Protein AF-A0A3D0DMS4-F1 (afdb_monomer_lite)

Sequence (109 aa):
LEVEVKVISTGKKYRQIIKGQYTEMTDEEIEARFKELAYLKIHPRDQEENKLILLRVERLYEEALGMDRDVLENEARKFELALNSQDKRIIEKERNRLKQFLDKWEDEL

Radius of gyration: 19.56 Å; chains: 1; bounding box: 42×27×50 Å

pLDDT: mean 70.85, std 23.04, range [23.66, 97.62]

Structure (mmCIF, N/CA/C/O backbone):
data_AF-A0A3D0DMS4-F1
#
_entry.id   AF-A0A3D0DMS4-F1
#
loop_
_atom_site.group_PDB
_atom_site.id
_atom_site.type_symbol
_atom_site.label_atom_id
_atom_site.label_alt_id
_atom_site.label_comp_id
_atom_site.label_asym_id
_atom_site.label_entity_id
_atom_site.label_seq_id
_atom_site.pdbx_PDB_ins_code
_atom_site.Cartn_x
_atom_site.Cartn_y
_atom_site.Cartn_z
_atom_site.occupancy
_atom_site.B_iso_or_equiv
_atom_site.auth_seq_id
_atom_site.auth_comp_id
_atom_site.auth_asym_id
_atom_site.auth_atom_id
_atom_site.pdbx_PDB_model_num
ATOM 1 N N . LEU A 1 1 ? -18.202 16.338 19.793 1.00 33.78 1 LEU A N 1
ATOM 2 C CA . LEU A 1 1 ? -17.301 17.061 18.868 1.00 33.78 1 LEU A CA 1
ATOM 3 C C . LEU A 1 1 ? -15.891 16.736 19.304 1.00 33.78 1 LEU A C 1
ATOM 5 O O . LEU A 1 1 ? -15.545 17.083 20.424 1.00 33.78 1 LEU A O 1
ATOM 9 N N . GLU A 1 2 ? -15.135 16.006 18.492 1.00 23.66 2 GLU A N 1
ATOM 10 C CA . GLU A 1 2 ? -13.768 15.624 18.845 1.00 23.66 2 GLU A CA 1
ATOM 11 C C . GLU A 1 2 ? -12.860 15.879 17.643 1.00 23.66 2 GLU A C 1
ATOM 13 O O . GLU A 1 2 ? -13.171 15.487 16.518 1.00 23.66 2 GLU A O 1
ATOM 18 N N . VAL A 1 3 ? -11.785 16.621 17.895 1.00 35.22 3 VAL A N 1
ATOM 19 C CA . VAL A 1 3 ? -10.748 16.979 16.930 1.00 35.22 3 VAL A CA 1
ATOM 20 C C . VAL A 1 3 ? -9.474 16.304 17.416 1.00 35.22 3 VAL A C 1
ATOM 22 O O . VAL A 1 3 ? -9.026 16.579 18.528 1.00 35.22 3 VAL A O 1
ATOM 25 N N . GLU A 1 4 ? -8.886 15.430 16.598 1.00 27.00 4 GLU A N 1
ATOM 26 C CA . GLU A 1 4 ? -7.598 14.799 16.893 1.00 27.00 4 GLU A CA 1
ATOM 27 C C . GLU A 1 4 ? -6.540 15.357 15.930 1.00 27.00 4 GLU A C 1
ATOM 29 O O . GLU A 1 4 ? -6.540 15.061 14.737 1.00 27.00 4 GLU A O 1
ATOM 34 N N . VAL A 1 5 ? -5.638 16.194 16.451 1.00 36.78 5 VAL A N 1
ATOM 35 C CA . VAL A 1 5 ? -4.430 16.642 15.742 1.00 36.78 5 VAL A CA 1
ATOM 36 C C . VAL A 1 5 ? -3.260 15.788 16.217 1.00 36.78 5 VAL A C 1
ATOM 38 O O . VAL A 1 5 ? -2.992 15.701 17.415 1.00 36.78 5 VAL A O 1
ATOM 41 N N . LYS A 1 6 ? -2.536 15.172 15.277 1.00 29.53 6 LYS A N 1
ATOM 42 C CA . LYS A 1 6 ? -1.331 14.382 15.553 1.00 29.53 6 LYS A CA 1
ATOM 43 C C . LYS A 1 6 ? -0.107 15.123 15.005 1.00 29.53 6 LYS A C 1
ATOM 45 O O . LYS A 1 6 ? 0.071 15.211 13.796 1.00 29.53 6 LYS A O 1
ATOM 50 N N . VAL A 1 7 ? 0.723 15.667 15.899 1.00 37.56 7 VAL A N 1
ATOM 51 C CA . VAL A 1 7 ? 1.999 16.321 15.550 1.00 37.56 7 VAL A CA 1
ATOM 52 C C . VAL A 1 7 ? 3.088 15.259 15.363 1.00 37.56 7 VAL A C 1
ATOM 54 O O . VAL A 1 7 ? 3.203 14.318 16.147 1.00 37.56 7 VAL A O 1
ATOM 57 N N . ILE A 1 8 ? 3.865 15.416 14.293 1.00 40.25 8 ILE A N 1
ATOM 58 C CA . ILE A 1 8 ? 4.595 14.363 13.570 1.00 40.25 8 ILE A CA 1
ATOM 59 C C . ILE A 1 8 ? 5.906 13.900 14.259 1.00 40.25 8 ILE A C 1
ATOM 61 O O . ILE A 1 8 ? 6.577 13.025 13.732 1.00 40.25 8 ILE A O 1
ATOM 65 N N . SER A 1 9 ? 6.280 14.382 15.456 1.00 38.00 9 SER A N 1
ATOM 66 C CA . SER A 1 9 ? 7.656 14.160 15.961 1.00 38.00 9 SER A CA 1
ATOM 67 C C . SER A 1 9 ? 7.879 13.496 17.335 1.00 38.00 9 SER A C 1
ATOM 69 O O . SER A 1 9 ? 8.997 13.046 17.556 1.00 38.00 9 SER A O 1
ATOM 71 N N . THR A 1 10 ? 6.919 13.380 18.270 1.00 44.84 10 THR A N 1
ATOM 72 C CA . THR A 1 10 ? 7.278 13.053 19.688 1.00 44.84 10 THR A CA 1
ATOM 73 C C . THR A 1 10 ? 6.552 11.891 20.388 1.00 44.84 10 THR A C 1
ATOM 75 O O . THR A 1 10 ? 6.874 11.577 21.531 1.00 44.84 10 THR A O 1
ATOM 78 N N . GLY A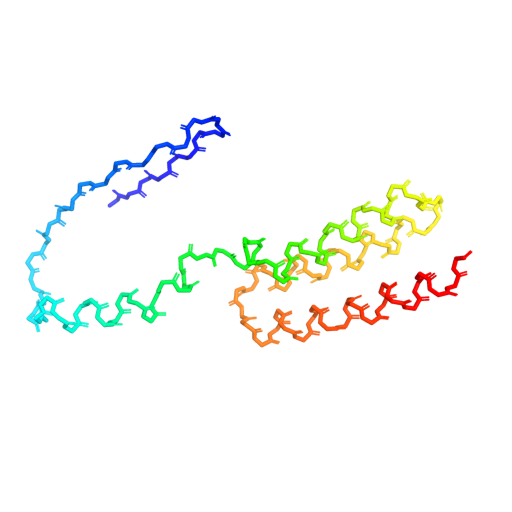 1 11 ? 5.620 11.184 19.743 1.00 41.72 11 GLY A N 1
ATOM 79 C CA . GLY A 1 11 ? 5.246 9.820 20.167 1.00 41.72 11 GLY A CA 1
ATOM 80 C C . GLY A 1 11 ? 4.539 9.598 21.525 1.00 41.72 11 GLY A C 1
ATOM 81 O O . GLY A 1 11 ? 4.517 8.458 21.981 1.00 41.72 11 GLY A O 1
ATOM 82 N N . LYS A 1 12 ? 3.907 10.588 22.177 1.00 29.75 12 LYS A N 1
ATOM 83 C CA . LYS A 1 12 ? 3.047 10.347 23.368 1.00 29.75 12 LYS A CA 1
ATOM 84 C C . LYS A 1 12 ? 1.575 10.686 23.107 1.00 29.75 12 LYS A C 1
ATOM 86 O O . LYS A 1 12 ? 1.279 11.738 22.551 1.00 29.75 12 LYS A O 1
ATOM 91 N N . LYS A 1 13 ? 0.649 9.815 23.543 1.00 32.72 13 LYS A N 1
ATOM 92 C CA . LYS A 1 13 ? -0.813 10.034 23.496 1.00 32.72 13 LYS A CA 1
ATOM 93 C C . LYS A 1 13 ? -1.421 9.997 24.905 1.00 32.72 13 LYS A C 1
ATOM 95 O O . LYS A 1 13 ? -1.251 9.012 25.615 1.00 32.72 13 LYS A O 1
ATOM 100 N N . TYR A 1 14 ? -2.171 11.039 25.267 1.00 37.91 14 TYR A N 1
ATOM 101 C CA . TYR A 1 14 ? -3.100 11.064 26.405 1.00 37.91 14 TYR A CA 1
ATOM 102 C C . TYR A 1 14 ? -4.534 11.036 25.864 1.00 37.91 14 TYR A C 1
ATOM 104 O O . TYR A 1 14 ? -4.814 11.715 24.879 1.00 37.91 14 TYR A O 1
ATOM 112 N N . ARG A 1 15 ? -5.450 10.285 26.494 1.00 34.06 15 ARG A N 1
ATOM 113 C CA . ARG A 1 15 ? -6.883 10.370 26.172 1.00 34.06 15 ARG A CA 1
ATOM 114 C C . ARG A 1 15 ? -7.750 10.195 27.418 1.00 34.06 15 ARG A C 1
ATOM 116 O O . ARG A 1 15 ? -7.666 9.174 28.094 1.00 34.06 15 ARG A O 1
ATOM 123 N N . GLN A 1 16 ? -8.565 11.207 27.702 1.00 34.78 16 GLN A N 1
ATOM 124 C CA . GLN A 1 16 ? -9.521 11.273 28.806 1.00 34.78 16 GLN A CA 1
ATOM 125 C C . GLN A 1 16 ? -10.913 10.897 28.273 1.00 34.78 16 GLN A C 1
ATOM 127 O O . GLN A 1 16 ? -11.308 11.359 27.207 1.00 34.78 16 GLN A O 1
ATOM 132 N N . ILE A 1 17 ? -11.636 10.023 28.977 1.00 36.06 17 ILE A N 1
ATOM 133 C CA . ILE A 1 17 ? -12.939 9.487 28.551 1.00 36.06 17 ILE A CA 1
ATOM 134 C C . ILE A 1 17 ? -14.053 10.299 29.223 1.00 36.06 17 ILE A C 1
ATOM 136 O O . ILE A 1 17 ? -14.120 10.337 30.450 1.00 36.06 17 ILE A O 1
ATOM 140 N N . ILE A 1 18 ? -14.948 10.905 28.438 1.00 36.59 18 ILE A N 1
ATOM 141 C CA . ILE A 1 18 ? -16.198 11.500 28.939 1.00 36.59 18 ILE A CA 1
ATOM 142 C C . ILE A 1 18 ? -17.333 10.510 28.649 1.00 36.59 18 ILE A C 1
ATOM 144 O O . ILE A 1 18 ? -17.652 10.247 27.492 1.00 36.59 18 ILE A O 1
ATOM 148 N N . LYS A 1 19 ? -17.914 9.928 29.707 1.00 35.28 19 LYS A N 1
ATOM 149 C CA . LYS A 1 19 ? -19.037 8.978 29.636 1.00 35.28 19 LYS A CA 1
ATOM 150 C C . LYS A 1 19 ? -20.364 9.744 29.529 1.00 35.28 19 LYS A C 1
ATOM 152 O O . LYS A 1 19 ? -20.739 10.446 30.464 1.00 35.28 19 LYS A O 1
ATOM 157 N N . GLY A 1 20 ? -21.070 9.598 28.407 1.00 30.59 20 GLY A N 1
ATOM 158 C CA . GLY A 1 20 ? -22.489 9.946 28.280 1.00 30.59 20 GLY A CA 1
ATOM 159 C C . GLY A 1 20 ? -23.351 8.736 28.645 1.00 30.59 20 GLY A C 1
ATOM 160 O O . GLY A 1 20 ? -23.062 7.629 28.204 1.00 30.59 20 GLY A O 1
ATOM 161 N N . GLN A 1 21 ? -24.355 8.943 29.498 1.00 42.94 21 GLN A N 1
ATOM 162 C CA . GLN A 1 21 ? -25.297 7.924 29.975 1.00 42.94 21 GLN A CA 1
ATOM 163 C C . GLN A 1 21 ? -26.024 7.219 28.810 1.00 42.94 21 GLN A C 1
ATOM 165 O O . GLN A 1 21 ? -26.275 7.849 27.788 1.00 42.94 21 GLN A O 1
ATOM 170 N N . TYR A 1 22 ? -26.414 5.955 29.033 1.00 39.84 22 TYR A N 1
ATOM 171 C CA . TYR A 1 22 ? -27.165 5.031 28.156 1.00 39.84 22 TYR A CA 1
ATOM 172 C C . TYR A 1 22 ? -26.352 4.091 27.259 1.00 39.84 22 TYR A C 1
ATOM 174 O O . TYR A 1 22 ? -26.407 4.170 26.035 1.00 39.84 22 TYR A O 1
ATOM 182 N N . THR A 1 23 ? -25.683 3.106 27.862 1.00 39.75 23 THR A N 1
ATOM 183 C CA . THR A 1 23 ? -25.630 1.741 27.304 1.00 39.75 23 THR A CA 1
ATOM 184 C C . THR A 1 23 ? -25.243 0.771 28.419 1.00 39.75 23 THR A C 1
ATOM 186 O O . THR A 1 23 ? -24.149 0.862 28.969 1.00 39.75 23 THR A O 1
ATOM 189 N N . GLU A 1 24 ? -26.160 -0.120 28.795 1.00 44.16 24 GLU A N 1
ATOM 190 C CA . GLU A 1 24 ? -25.880 -1.260 29.674 1.00 44.16 24 GLU A CA 1
ATOM 191 C C . GLU A 1 24 ? -25.067 -2.294 28.884 1.00 44.16 24 GLU A C 1
ATOM 193 O O . GLU A 1 24 ? -25.610 -3.237 28.320 1.00 44.16 24 GLU A O 1
ATOM 198 N N . MET A 1 25 ? -23.761 -2.077 28.775 1.00 45.50 25 MET A N 1
ATOM 199 C CA . MET A 1 25 ? -22.816 -3.108 28.355 1.00 45.50 25 MET A CA 1
ATOM 200 C C . MET A 1 25 ? -21.794 -3.245 29.475 1.00 45.50 25 MET A C 1
ATOM 202 O O . MET A 1 25 ? -21.274 -2.236 29.960 1.00 45.50 25 MET A O 1
ATOM 206 N N . THR A 1 26 ? -21.548 -4.470 29.930 1.00 59.78 26 THR A N 1
ATOM 207 C CA . THR A 1 26 ? -20.535 -4.717 30.959 1.00 59.78 26 THR A CA 1
ATOM 208 C C . THR A 1 26 ? -19.149 -4.413 30.391 1.00 59.78 26 THR A C 1
ATOM 210 O O . THR A 1 26 ? -18.903 -4.558 29.189 1.00 59.78 26 THR A O 1
ATOM 213 N N . ASP A 1 27 ? -18.230 -3.969 31.250 1.00 54.44 27 ASP A N 1
ATOM 214 C CA . ASP A 1 27 ? -16.878 -3.561 30.840 1.00 54.44 27 ASP A CA 1
ATOM 215 C C . ASP A 1 27 ? -16.141 -4.679 30.059 1.00 54.44 27 ASP A C 1
ATOM 217 O O . ASP A 1 27 ? -15.360 -4.401 29.150 1.00 54.44 27 ASP A O 1
ATOM 221 N N . GLU A 1 28 ? -16.472 -5.944 30.326 1.00 56.97 28 GLU A N 1
ATOM 222 C CA . GLU A 1 28 ? -15.923 -7.141 29.674 1.00 56.97 28 GLU A CA 1
ATOM 223 C C . GLU A 1 28 ? -16.428 -7.339 28.231 1.00 56.97 28 GLU A C 1
ATOM 225 O O . GLU A 1 28 ? -15.649 -7.674 27.333 1.00 56.97 28 GLU A O 1
ATOM 230 N N . GLU A 1 29 ? -17.714 -7.086 27.971 1.00 54.38 29 GLU A N 1
ATOM 231 C CA . GLU A 1 29 ? -18.295 -7.152 26.622 1.00 54.38 29 GLU A CA 1
ATOM 232 C C . GLU A 1 29 ? -17.810 -5.990 25.750 1.00 54.38 29 GLU A C 1
ATOM 234 O O . GLU A 1 29 ? -17.557 -6.155 24.551 1.00 54.38 29 GLU A O 1
ATOM 239 N N . ILE A 1 30 ? -17.611 -4.823 26.368 1.00 55.72 30 ILE A N 1
ATOM 240 C CA . ILE A 1 30 ? -16.987 -3.661 25.738 1.00 55.72 30 ILE A CA 1
ATOM 241 C C . ILE A 1 30 ? -15.545 -4.005 25.347 1.00 55.72 30 ILE A C 1
ATOM 243 O O . ILE A 1 30 ? -15.149 -3.756 24.210 1.00 55.72 30 ILE A O 1
ATOM 247 N N . GLU A 1 31 ? -14.761 -4.628 26.227 1.00 54.34 31 GLU A N 1
ATOM 248 C CA . GLU A 1 31 ? -13.350 -4.932 25.970 1.00 54.34 31 GLU A CA 1
ATOM 249 C C . GLU A 1 31 ? -13.141 -6.017 24.895 1.00 54.34 31 GLU A C 1
ATOM 251 O O . GLU A 1 31 ? -12.252 -5.887 24.044 1.00 54.34 31 GLU A O 1
ATOM 256 N N . ALA A 1 32 ? -14.006 -7.035 24.848 1.00 58.94 32 ALA A N 1
ATOM 257 C CA . ALA A 1 32 ? -14.010 -8.039 23.782 1.00 58.94 32 ALA A CA 1
ATOM 258 C C . ALA A 1 32 ? -14.332 -7.419 22.409 1.00 58.94 32 ALA A C 1
ATOM 260 O O . ALA A 1 32 ? -13.606 -7.643 21.434 1.00 58.94 32 ALA A O 1
ATOM 261 N N . ARG A 1 33 ? -15.356 -6.554 22.344 1.00 54.19 33 ARG A N 1
ATOM 262 C CA . ARG A 1 33 ? -15.692 -5.792 21.129 1.00 54.19 33 ARG A CA 1
ATOM 263 C C . ARG A 1 33 ? -14.590 -4.803 20.752 1.00 54.19 33 ARG A C 1
ATOM 265 O O . ARG A 1 33 ? -14.297 -4.634 19.573 1.00 54.19 33 ARG A O 1
ATOM 272 N N . PHE A 1 34 ? -13.918 -4.191 21.724 1.00 46.38 34 PHE A N 1
ATOM 273 C CA . PHE A 1 34 ? -12.793 -3.288 21.474 1.00 46.38 34 PHE A CA 1
ATOM 274 C C . PHE A 1 34 ? -11.549 -3.999 20.932 1.00 46.38 34 PHE A C 1
ATOM 276 O O . PHE A 1 34 ? -10.814 -3.381 20.160 1.00 46.38 34 PHE A O 1
ATOM 283 N N . LYS A 1 35 ? -11.308 -5.267 21.297 1.00 51.41 35 LYS A N 1
ATOM 284 C CA . LYS A 1 35 ? -10.242 -6.094 20.705 1.00 51.41 35 LYS A CA 1
ATOM 285 C C . LYS A 1 35 ? -10.559 -6.494 19.263 1.00 51.41 35 LYS A C 1
ATOM 287 O O . LYS A 1 35 ? -9.676 -6.385 18.418 1.00 51.41 35 LYS A O 1
ATOM 292 N N . GLU A 1 36 ? -11.806 -6.849 18.950 1.00 51.97 36 GLU A N 1
ATOM 293 C CA . GLU A 1 36 ? -12.253 -7.040 17.557 1.00 51.97 36 GLU A CA 1
ATOM 294 C C . GLU A 1 36 ? -12.114 -5.752 16.727 1.00 51.97 36 GLU A C 1
ATOM 296 O O . GLU A 1 36 ? -11.639 -5.772 15.591 1.00 51.97 36 GLU A O 1
ATOM 301 N N . LEU A 1 37 ? -12.460 -4.607 17.319 1.00 46.12 37 LEU A N 1
ATOM 302 C CA . LEU A 1 37 ? -12.356 -3.285 16.697 1.00 46.12 37 LEU A CA 1
ATOM 303 C C . LEU A 1 37 ? -10.931 -2.706 16.724 1.00 46.12 37 LEU A C 1
ATOM 305 O O . LEU A 1 37 ? -10.699 -1.630 16.175 1.00 46.12 37 LEU A O 1
ATOM 309 N N . ALA A 1 38 ? -9.953 -3.379 17.337 1.00 46.78 38 ALA A N 1
ATOM 310 C CA . ALA A 1 38 ? -8.580 -2.881 17.405 1.00 46.78 38 ALA A CA 1
ATOM 311 C C . ALA A 1 38 ? -7.897 -2.887 16.029 1.00 46.78 38 ALA A C 1
ATOM 313 O O . ALA A 1 38 ? -7.122 -1.975 15.741 1.00 46.78 38 ALA A O 1
ATOM 314 N N . TYR A 1 39 ? -8.247 -3.828 15.141 1.00 49.75 39 TYR A N 1
ATOM 315 C CA . TYR A 1 39 ? -7.812 -3.768 13.739 1.00 49.75 39 TYR A CA 1
ATOM 316 C C . TYR A 1 39 ? -8.423 -2.542 13.029 1.00 49.75 39 TYR A C 1
ATOM 318 O O . TYR A 1 39 ? -7.782 -1.944 12.167 1.00 49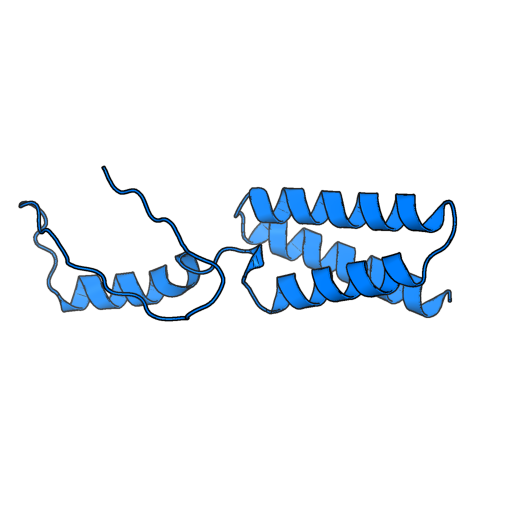.75 39 TYR A O 1
ATOM 326 N N . LEU A 1 40 ? -9.640 -2.145 13.424 1.00 51.66 40 LEU A N 1
ATOM 327 C CA . LEU A 1 40 ? -10.385 -1.011 12.869 1.00 51.66 40 LEU A CA 1
ATOM 328 C C . LEU A 1 40 ? -9.750 0.348 13.228 1.00 51.66 40 LEU A C 1
ATOM 330 O O . LEU A 1 40 ? -10.136 1.371 12.673 1.00 51.66 40 LEU A O 1
ATOM 334 N N . LYS A 1 41 ? -8.774 0.372 14.148 1.00 58.00 41 LYS A N 1
ATOM 335 C CA . LYS A 1 41 ? -8.021 1.580 14.529 1.00 58.00 41 LYS A CA 1
ATOM 336 C C . LYS A 1 41 ? -6.791 1.831 13.660 1.00 58.00 41 LYS A C 1
ATOM 338 O O . LYS A 1 41 ? -6.220 2.917 13.734 1.00 58.00 41 LYS A O 1
ATOM 343 N N . ILE A 1 42 ? -6.356 0.836 12.889 1.00 64.31 42 ILE A N 1
ATOM 344 C CA . ILE A 1 42 ? -5.201 0.956 12.002 1.00 64.31 42 ILE A CA 1
ATOM 345 C C . ILE A 1 42 ? -5.749 1.263 10.616 1.00 64.31 42 ILE A C 1
ATOM 347 O O . ILE A 1 42 ? -6.419 0.427 10.007 1.00 64.31 42 ILE A O 1
ATOM 351 N N . HIS A 1 43 ? -5.481 2.476 10.134 1.00 80.31 43 HIS A N 1
ATOM 352 C CA . HIS A 1 43 ? -5.837 2.867 8.776 1.00 80.31 43 HIS A CA 1
ATOM 353 C C . HIS A 1 43 ? -5.295 1.815 7.790 1.00 80.31 43 HIS A C 1
ATOM 355 O O . HIS A 1 43 ? -4.191 1.323 8.013 1.00 80.31 43 HIS A O 1
ATOM 361 N N . PRO A 1 44 ? -5.990 1.451 6.698 1.00 84.69 44 PRO A N 1
ATOM 362 C CA . PRO A 1 44 ? -5.465 0.488 5.729 1.00 84.69 44 PRO A CA 1
ATOM 363 C C . PRO A 1 44 ? -4.038 0.796 5.265 1.00 84.69 44 PRO A C 1
ATOM 365 O O . PRO A 1 44 ? -3.207 -0.101 5.207 1.00 84.69 44 PRO A O 1
ATOM 368 N N . ARG A 1 45 ? -3.713 2.075 5.044 1.00 80.75 45 ARG A N 1
ATOM 369 C CA . ARG A 1 45 ? -2.341 2.537 4.731 1.00 80.75 45 ARG A CA 1
ATOM 370 C C . ARG A 1 45 ? -1.317 2.229 5.825 1.00 80.75 45 ARG A C 1
ATOM 372 O O . ARG A 1 45 ? -0.132 2.126 5.545 1.00 80.75 45 ARG A O 1
ATOM 379 N N . ASP A 1 46 ? -1.772 2.118 7.069 1.00 82.19 46 ASP A N 1
ATOM 380 C CA . ASP A 1 46 ? -0.930 1.827 8.218 1.00 82.19 46 ASP A CA 1
ATOM 381 C C . ASP A 1 46 ? -0.694 0.329 8.453 1.00 82.19 46 ASP A C 1
ATOM 383 O O . ASP A 1 46 ? 0.158 -0.027 9.268 1.00 82.19 46 ASP A O 1
ATOM 387 N N . GLN A 1 47 ? -1.409 -0.542 7.738 1.00 86.62 47 GLN A N 1
ATOM 388 C CA . GLN A 1 47 ? -1.213 -1.986 7.806 1.00 86.62 47 GLN A CA 1
ATOM 389 C C . GLN A 1 47 ? 0.081 -2.384 7.092 1.00 86.62 47 GLN A C 1
ATOM 391 O O . GLN A 1 47 ? 0.327 -1.963 5.961 1.00 86.62 47 GLN A O 1
ATOM 396 N N . GLU A 1 48 ? 0.871 -3.240 7.739 1.00 89.12 48 GLU A N 1
ATOM 397 C CA . GLU A 1 48 ? 2.211 -3.638 7.286 1.00 89.12 48 GLU A CA 1
ATOM 398 C C . GLU A 1 48 ? 2.220 -4.164 5.843 1.00 89.12 48 GLU A C 1
ATOM 400 O O . GLU A 1 48 ? 3.029 -3.744 5.022 1.00 89.12 48 GLU A O 1
ATOM 405 N N . GLU A 1 49 ? 1.250 -5.015 5.499 1.00 90.25 49 GLU A N 1
ATOM 406 C CA . GLU A 1 49 ? 1.115 -5.596 4.158 1.00 90.25 49 GLU A CA 1
ATOM 407 C C . GLU A 1 49 ? 0.924 -4.534 3.066 1.00 90.25 49 GLU A C 1
ATOM 409 O O . GLU A 1 49 ? 1.411 -4.692 1.948 1.00 90.25 49 GLU A O 1
ATOM 414 N N . ASN A 1 50 ? 0.210 -3.451 3.380 1.00 90.88 50 ASN A N 1
ATOM 415 C CA . ASN A 1 50 ? -0.062 -2.376 2.431 1.00 90.88 50 ASN A CA 1
ATOM 416 C C . ASN A 1 50 ? 1.125 -1.408 2.355 1.00 90.88 50 ASN A C 1
ATOM 418 O O . ASN A 1 50 ? 1.479 -0.979 1.259 1.00 90.88 50 ASN A O 1
ATOM 422 N N . LYS A 1 51 ? 1.785 -1.125 3.489 1.00 88.69 51 LYS A N 1
ATOM 423 C CA . LYS A 1 51 ? 3.032 -0.342 3.519 1.00 88.69 51 LYS A CA 1
ATOM 424 C C . LYS A 1 51 ? 4.127 -0.986 2.694 1.00 88.69 51 LYS A C 1
ATOM 426 O O . LYS A 1 51 ? 4.765 -0.298 1.909 1.00 88.69 51 LYS A O 1
ATOM 431 N N . LEU A 1 52 ? 4.322 -2.294 2.845 1.00 92.06 52 LEU A N 1
ATOM 432 C CA . LEU A 1 52 ? 5.346 -3.026 2.110 1.00 92.06 52 LEU A CA 1
ATOM 433 C C . LEU A 1 52 ? 5.179 -2.851 0.597 1.00 92.06 52 LEU A C 1
ATOM 435 O O . LEU A 1 52 ? 6.152 -2.610 -0.111 1.00 92.06 52 LEU A O 1
ATOM 439 N N . ILE A 1 53 ? 3.944 -2.951 0.103 1.00 92.31 53 ILE A N 1
ATOM 440 C CA . ILE A 1 53 ? 3.657 -2.785 -1.322 1.00 92.31 53 ILE A CA 1
ATOM 441 C C . ILE A 1 53 ? 3.860 -1.335 -1.770 1.00 92.31 53 ILE A C 1
ATOM 443 O O . ILE A 1 53 ? 4.476 -1.125 -2.808 1.00 92.31 53 ILE A O 1
ATOM 447 N N . LEU A 1 54 ? 3.423 -0.346 -0.985 1.00 88.62 54 LEU A N 1
ATOM 448 C CA . LEU A 1 54 ? 3.662 1.070 -1.295 1.00 88.62 54 LEU A CA 1
ATOM 449 C C . LEU A 1 54 ? 5.162 1.393 -1.380 1.00 88.62 54 LEU A C 1
ATOM 451 O O . LEU A 1 54 ? 5.596 1.987 -2.360 1.00 88.62 54 LEU A O 1
ATOM 455 N N . LEU A 1 55 ? 5.962 0.914 -0.423 1.00 86.62 55 LEU A N 1
ATOM 456 C CA . LEU A 1 55 ? 7.417 1.103 -0.416 1.00 86.62 55 LEU A CA 1
ATOM 457 C C . LEU A 1 55 ? 8.102 0.445 -1.622 1.00 86.62 55 LEU A C 1
ATOM 459 O O . LEU A 1 55 ? 9.064 0.990 -2.158 1.00 86.62 55 LEU A O 1
ATOM 463 N N . ARG A 1 56 ? 7.615 -0.720 -2.074 1.00 91.12 56 ARG A N 1
ATOM 464 C CA . ARG A 1 56 ? 8.124 -1.351 -3.303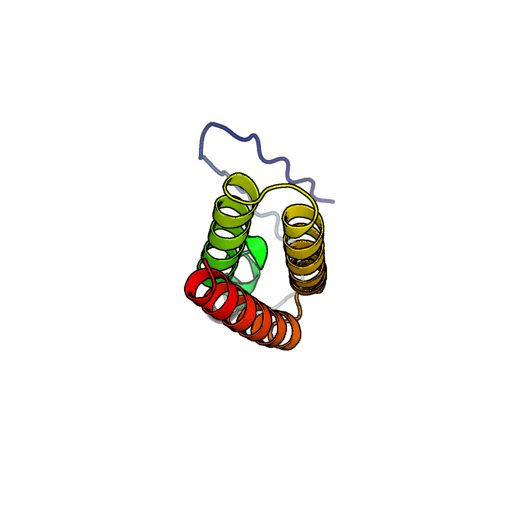 1.00 91.12 56 ARG A CA 1
ATOM 465 C C . ARG A 1 56 ? 7.850 -0.488 -4.531 1.00 91.12 56 ARG A C 1
ATOM 467 O O . ARG A 1 56 ? 8.744 -0.336 -5.356 1.00 91.12 56 ARG A O 1
ATOM 474 N N . VAL A 1 57 ? 6.647 0.081 -4.641 1.00 86.25 57 VAL A N 1
ATOM 475 C CA . VAL A 1 57 ? 6.313 0.998 -5.741 1.00 86.25 57 VAL A CA 1
ATOM 476 C C . VAL A 1 57 ? 7.191 2.245 -5.696 1.00 86.25 57 VAL A C 1
ATOM 478 O O . VAL A 1 57 ? 7.714 2.632 -6.733 1.00 86.25 57 VAL A O 1
ATOM 481 N N . GLU A 1 58 ? 7.387 2.844 -4.518 1.00 83.69 58 GLU A N 1
ATOM 482 C CA . GLU A 1 58 ? 8.251 4.021 -4.347 1.00 83.69 58 GLU A CA 1
ATOM 483 C C . GLU A 1 58 ? 9.687 3.739 -4.805 1.00 83.69 58 GLU A C 1
ATOM 485 O O . GLU A 1 58 ? 10.218 4.488 -5.621 1.00 83.69 58 GLU A O 1
ATOM 490 N N . ARG A 1 59 ? 10.282 2.616 -4.376 1.00 89.38 59 ARG A N 1
ATOM 491 C CA . ARG A 1 59 ? 11.620 2.203 -4.827 1.00 89.38 59 ARG A CA 1
ATOM 492 C C . ARG A 1 59 ? 11.693 2.061 -6.351 1.00 89.38 59 ARG A C 1
ATOM 494 O O . ARG A 1 59 ? 12.572 2.641 -6.977 1.00 89.38 59 ARG A O 1
ATOM 501 N N . LEU A 1 60 ? 10.765 1.311 -6.951 1.00 85.44 60 LEU A N 1
ATOM 502 C CA . LEU A 1 60 ? 10.756 1.099 -8.403 1.00 85.44 60 LEU A CA 1
ATOM 503 C C . LEU A 1 60 ? 10.519 2.402 -9.169 1.00 85.44 60 LEU A C 1
ATOM 505 O O . LEU A 1 60 ? 11.070 2.592 -10.245 1.00 85.44 60 LEU A O 1
ATOM 509 N N . TYR A 1 61 ? 9.731 3.321 -8.615 1.00 84.25 61 TYR A N 1
ATOM 510 C CA . TYR A 1 61 ? 9.491 4.632 -9.210 1.00 84.25 61 TYR A CA 1
ATO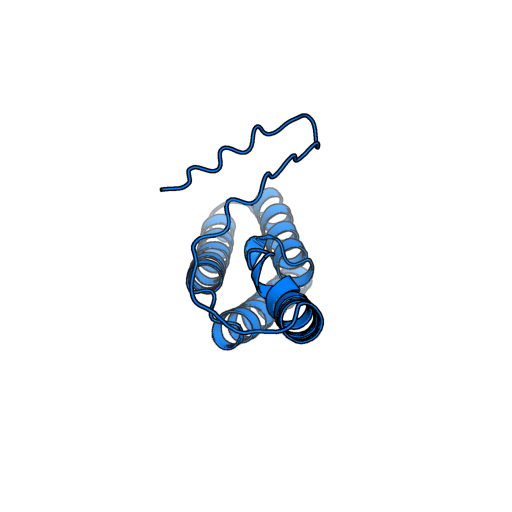M 511 C C . TYR A 1 61 ? 10.755 5.505 -9.211 1.00 84.25 61 TYR A C 1
ATOM 513 O O . TYR A 1 61 ? 11.004 6.228 -10.179 1.00 84.25 61 TYR A O 1
ATOM 521 N N . GLU A 1 62 ? 11.564 5.436 -8.150 1.00 83.25 62 GLU A N 1
ATOM 522 C CA . GLU A 1 62 ? 12.862 6.118 -8.080 1.00 83.25 62 GLU A CA 1
ATOM 523 C C . GLU A 1 62 ? 13.863 5.563 -9.105 1.00 83.25 62 GLU A C 1
ATOM 525 O O . GLU A 1 62 ? 14.604 6.337 -9.717 1.00 83.25 62 GLU A O 1
ATOM 530 N N . GLU A 1 63 ? 13.847 4.246 -9.325 1.00 84.25 63 GLU A N 1
ATOM 531 C CA . GLU A 1 63 ? 14.693 3.546 -10.301 1.00 84.25 63 GLU A CA 1
ATOM 532 C C . GLU A 1 63 ? 14.206 3.728 -11.754 1.00 84.25 63 GLU A C 1
ATOM 534 O O . GLU A 1 63 ? 15.011 3.733 -12.687 1.00 84.25 63 GLU A O 1
ATOM 539 N N . ALA A 1 64 ? 12.901 3.928 -11.956 1.00 83.00 64 ALA A N 1
ATOM 540 C CA . ALA A 1 64 ? 12.285 4.084 -13.267 1.00 83.00 64 ALA A CA 1
ATOM 541 C C . ALA A 1 64 ? 12.631 5.419 -13.948 1.00 83.00 64 ALA A C 1
ATOM 543 O O . ALA A 1 64 ? 12.767 6.478 -13.317 1.00 83.00 64 ALA A O 1
ATOM 544 N N . LEU A 1 65 ? 12.687 5.391 -15.283 1.00 84.31 65 LEU A N 1
ATOM 545 C CA . LEU A 1 65 ? 12.963 6.546 -16.137 1.00 84.31 65 LEU A CA 1
ATOM 546 C C . LEU A 1 65 ? 11.870 6.715 -17.199 1.00 84.31 65 LEU A C 1
ATOM 548 O O . LEU A 1 65 ? 11.317 5.750 -17.713 1.00 84.31 65 LEU A O 1
ATOM 552 N N . GLY A 1 66 ? 11.584 7.961 -17.579 1.00 83.06 66 GLY A N 1
ATOM 553 C CA . GLY A 1 66 ? 10.653 8.250 -18.674 1.00 83.06 66 GLY A CA 1
ATOM 554 C C . GLY A 1 66 ? 9.239 7.711 -18.425 1.00 83.06 66 GLY A C 1
ATOM 555 O O . GLY A 1 66 ? 8.671 7.943 -17.360 1.00 83.06 66 GLY A O 1
ATOM 556 N N . MET A 1 67 ? 8.676 7.016 -19.419 1.00 83.12 67 MET A N 1
ATOM 557 C CA . MET A 1 67 ? 7.280 6.546 -19.423 1.00 83.12 67 MET A CA 1
ATOM 558 C C . MET A 1 67 ? 6.974 5.505 -18.339 1.00 83.12 67 MET A C 1
ATOM 560 O O . MET A 1 67 ? 5.822 5.355 -17.938 1.00 83.12 67 MET A O 1
ATOM 564 N N . ASP A 1 68 ? 7.994 4.824 -17.824 1.00 84.25 68 ASP A N 1
ATOM 565 C CA . ASP A 1 68 ? 7.846 3.811 -16.780 1.00 84.25 68 ASP A CA 1
ATOM 566 C C . ASP A 1 68 ? 7.324 4.401 -15.463 1.00 84.25 68 ASP A C 1
ATOM 568 O O . ASP A 1 68 ? 6.557 3.765 -14.735 1.00 84.25 68 ASP A O 1
ATOM 572 N N . ARG A 1 69 ? 7.656 5.672 -15.197 1.00 82.62 69 ARG A N 1
ATOM 573 C CA . ARG A 1 69 ? 7.137 6.415 -14.042 1.00 82.62 69 ARG A CA 1
ATOM 574 C C . ARG A 1 69 ? 5.631 6.596 -14.111 1.00 82.62 69 ARG A C 1
ATOM 576 O O . ARG A 1 69 ? 4.960 6.403 -13.101 1.00 82.62 69 ARG A O 1
ATOM 583 N N . ASP A 1 70 ? 5.099 6.905 -15.290 1.00 84.62 70 ASP A N 1
ATOM 584 C CA . ASP A 1 70 ? 3.660 7.109 -15.477 1.00 84.62 70 ASP A CA 1
ATOM 585 C C . ASP A 1 70 ? 2.886 5.808 -15.219 1.00 84.62 70 ASP A C 1
ATOM 587 O O . ASP A 1 70 ? 1.792 5.821 -14.645 1.00 84.62 70 ASP A O 1
ATOM 591 N N . VAL A 1 71 ? 3.468 4.664 -15.601 1.00 88.81 71 VAL A N 1
ATOM 592 C CA . VAL A 1 71 ? 2.877 3.344 -15.353 1.00 88.81 71 VAL A CA 1
ATOM 593 C C . VAL A 1 71 ? 2.852 3.040 -13.855 1.00 88.81 71 VAL A C 1
ATOM 595 O O . VAL A 1 71 ? 1.790 2.705 -13.320 1.00 88.81 71 VAL A O 1
ATOM 598 N N . LEU A 1 72 ? 3.983 3.210 -13.164 1.00 86.62 72 LEU A N 1
ATOM 599 C CA . LEU A 1 72 ? 4.087 2.978 -11.721 1.00 86.62 72 LEU A CA 1
ATOM 600 C C . LEU A 1 72 ? 3.195 3.933 -10.919 1.00 86.62 72 LEU A C 1
ATOM 602 O O . LEU A 1 72 ? 2.510 3.494 -9.995 1.00 86.62 72 LEU A O 1
ATOM 606 N N . GLU A 1 73 ? 3.117 5.211 -11.300 1.00 84.69 73 GLU A N 1
ATOM 607 C CA . GLU A 1 73 ? 2.236 6.190 -10.653 1.00 84.69 73 GLU A CA 1
ATOM 608 C C . GLU A 1 73 ? 0.758 5.815 -10.831 1.00 84.69 73 GLU A C 1
ATOM 610 O O . GLU A 1 73 ? -0.042 5.914 -9.896 1.00 84.69 73 GLU A O 1
ATOM 615 N N . ASN A 1 74 ? 0.369 5.345 -12.019 1.00 88.44 74 ASN A N 1
ATOM 616 C CA . ASN A 1 74 ? -0.995 4.892 -12.269 1.00 88.44 74 ASN A CA 1
ATOM 617 C C . ASN A 1 74 ? -1.352 3.653 -11.434 1.00 88.44 74 ASN A C 1
ATOM 619 O O . ASN A 1 74 ? -2.450 3.579 -10.874 1.00 88.44 74 ASN A O 1
ATOM 623 N N . GLU A 1 75 ? -0.435 2.694 -11.314 1.00 89.81 75 GLU A N 1
ATOM 624 C CA . GLU A 1 75 ? -0.637 1.510 -10.478 1.00 89.81 75 GLU A CA 1
ATOM 625 C C . GLU A 1 75 ? -0.685 1.853 -8.982 1.00 89.81 75 GLU A C 1
ATOM 627 O O . GLU A 1 75 ? -1.580 1.369 -8.278 1.00 89.81 75 GLU A O 1
ATOM 632 N N . ALA A 1 76 ? 0.172 2.770 -8.516 1.00 85.69 76 ALA A N 1
ATOM 633 C CA . ALA A 1 76 ? 0.111 3.324 -7.165 1.00 85.69 76 ALA A CA 1
ATOM 634 C C . ALA A 1 76 ? -1.261 3.953 -6.892 1.00 85.69 76 ALA A C 1
ATOM 636 O O . ALA A 1 76 ? -1.928 3.616 -5.914 1.00 85.69 76 ALA A O 1
ATOM 637 N N . ARG A 1 77 ? -1.739 4.814 -7.801 1.00 86.94 77 ARG A N 1
ATOM 638 C CA . ARG A 1 77 ? -3.012 5.538 -7.665 1.00 86.94 77 ARG A CA 1
ATOM 639 C C . ARG A 1 77 ? -4.211 4.598 -7.551 1.00 86.94 77 ARG A C 1
ATOM 641 O O . ARG A 1 77 ? -5.126 4.865 -6.774 1.00 86.94 77 ARG A O 1
ATOM 648 N N . LYS A 1 78 ? -4.224 3.488 -8.295 1.00 90.00 78 LYS A N 1
ATOM 649 C CA . LYS A 1 78 ? -5.282 2.467 -8.182 1.00 90.00 78 LYS A CA 1
ATOM 650 C C . LYS A 1 78 ? -5.302 1.837 -6.791 1.00 90.00 78 LYS A C 1
ATOM 652 O O . LYS A 1 78 ? -6.372 1.686 -6.204 1.00 90.00 78 LYS A O 1
ATOM 657 N N . PHE A 1 79 ? -4.130 1.518 -6.245 1.00 93.19 79 PHE A N 1
ATOM 658 C CA . PHE A 1 79 ? -4.041 0.965 -4.899 1.00 93.19 79 PHE A CA 1
ATOM 659 C C . PHE A 1 79 ? -4.404 1.999 -3.824 1.00 93.19 79 PHE A C 1
ATOM 661 O O . PHE A 1 79 ? -5.127 1.675 -2.886 1.00 93.19 79 PHE A O 1
ATOM 668 N N . GLU A 1 80 ? -4.027 3.265 -4.003 1.00 86.19 80 GLU A N 1
ATOM 669 C CA . GLU A 1 80 ? -4.463 4.372 -3.143 1.00 86.19 80 GLU A CA 1
ATOM 670 C C . GLU A 1 80 ? -5.990 4.503 -3.082 1.00 86.19 80 GLU A C 1
ATOM 672 O O . GLU A 1 80 ? -6.572 4.624 -2.003 1.00 86.19 80 GLU A O 1
ATOM 677 N N . LEU A 1 81 ? -6.668 4.416 -4.231 1.00 88.88 81 LEU A N 1
ATOM 678 C CA . LEU A 1 81 ? -8.133 4.419 -4.288 1.00 88.88 81 LEU A CA 1
ATOM 679 C C . LEU A 1 81 ? -8.735 3.227 -3.529 1.00 88.88 81 LEU A C 1
ATOM 681 O O . LEU A 1 81 ? -9.727 3.391 -2.815 1.00 88.88 81 LEU A O 1
ATOM 685 N N . ALA A 1 82 ? -8.116 2.048 -3.626 1.00 89.88 82 ALA A N 1
ATOM 686 C CA . ALA A 1 82 ? -8.523 0.873 -2.864 1.00 89.88 82 ALA A CA 1
ATOM 687 C C . ALA A 1 82 ? -8.367 1.094 -1.350 1.00 89.88 82 ALA A C 1
ATOM 689 O O . ALA A 1 82 ? -9.297 0.822 -0.593 1.00 89.88 82 ALA A O 1
ATOM 690 N N . LEU A 1 83 ? -7.239 1.651 -0.900 1.00 84.00 83 LEU A N 1
ATOM 691 C CA . LEU A 1 83 ? -6.991 1.965 0.512 1.00 84.00 83 LEU A CA 1
ATOM 692 C C . LEU A 1 83 ? -7.986 3.000 1.054 1.00 84.00 83 LEU A C 1
ATOM 694 O O . LEU A 1 83 ? -8.478 2.842 2.173 1.00 84.00 83 LEU A O 1
ATOM 698 N N . ASN A 1 84 ? -8.334 4.004 0.247 1.00 85.25 84 ASN A N 1
ATOM 699 C CA . ASN A 1 84 ? -9.322 5.027 0.597 1.00 85.25 84 ASN A CA 1
ATOM 700 C C . ASN A 1 84 ? -10.745 4.468 0.734 1.00 85.25 84 ASN A C 1
ATOM 702 O O . ASN A 1 84 ? -11.542 5.027 1.484 1.00 85.25 84 ASN A O 1
ATOM 706 N N . SER A 1 85 ? -11.064 3.356 0.062 1.00 88.81 85 SER A N 1
ATOM 707 C CA . SER A 1 85 ? -12.367 2.693 0.212 1.00 88.81 85 SER A CA 1
ATOM 708 C C . SER A 1 85 ? -12.568 2.060 1.593 1.00 88.81 85 SER A C 1
ATOM 710 O O . SER A 1 85 ? -13.703 1.815 1.992 1.00 88.81 85 SER A O 1
ATOM 712 N N . GLN A 1 86 ? -11.473 1.763 2.308 1.00 81.31 86 GLN A N 1
ATOM 713 C CA . GLN A 1 86 ? -11.445 0.991 3.558 1.00 81.31 86 GLN A CA 1
ATOM 714 C C . GLN A 1 86 ? -12.122 -0.396 3.489 1.00 81.31 86 GLN A C 1
ATOM 716 O O . GLN A 1 86 ? -12.225 -1.086 4.506 1.00 81.31 86 GLN A O 1
ATOM 721 N N . ASP A 1 87 ? -12.523 -0.855 2.299 1.00 88.12 87 A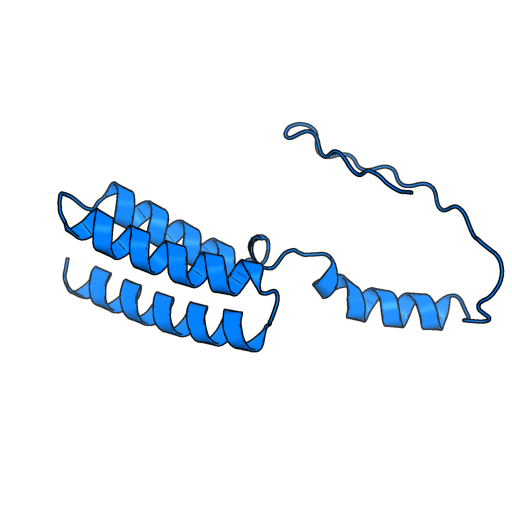SP A N 1
ATOM 722 C CA . ASP A 1 87 ? -13.074 -2.187 2.083 1.00 88.12 87 ASP A CA 1
ATOM 723 C C . ASP A 1 87 ? -11.932 -3.198 1.978 1.00 88.12 87 ASP A C 1
ATOM 725 O O . ASP A 1 87 ? -11.181 -3.238 1.001 1.00 88.12 87 ASP A O 1
ATOM 729 N N . LYS A 1 88 ? -11.826 -4.058 2.994 1.00 87.12 88 LYS A N 1
ATOM 730 C CA . LYS A 1 88 ? -10.814 -5.116 3.070 1.00 87.12 88 LYS A CA 1
ATOM 731 C C . LYS A 1 88 ? -10.724 -5.969 1.812 1.00 87.12 88 LYS A C 1
ATOM 733 O O . LYS A 1 88 ? -9.620 -6.312 1.409 1.00 87.12 88 LYS A O 1
ATOM 738 N N . ARG A 1 89 ? -11.858 -6.328 1.205 1.00 91.12 89 ARG A N 1
ATOM 739 C CA . ARG A 1 89 ? -11.886 -7.222 0.040 1.00 91.12 89 ARG A CA 1
ATOM 740 C C . ARG A 1 89 ? -11.323 -6.521 -1.188 1.00 91.12 89 ARG A C 1
ATOM 742 O O . ARG A 1 89 ? -10.586 -7.131 -1.959 1.00 91.12 89 ARG A O 1
ATOM 749 N N . ILE A 1 90 ? -11.659 -5.242 -1.353 1.00 92.00 90 ILE A N 1
ATOM 750 C CA . ILE A 1 90 ? -11.123 -4.406 -2.430 1.00 92.00 90 ILE A CA 1
ATOM 751 C C . ILE A 1 90 ? -9.620 -4.212 -2.222 1.00 92.00 90 ILE A C 1
ATOM 753 O O . ILE A 1 90 ? -8.847 -4.455 -3.144 1.00 92.00 90 ILE A O 1
ATOM 757 N N . ILE A 1 91 ? -9.200 -3.865 -1.004 1.00 92.44 91 ILE A N 1
ATOM 758 C CA . ILE A 1 91 ? -7.790 -3.669 -0.649 1.00 92.44 91 ILE A CA 1
ATOM 759 C C . ILE A 1 91 ? -6.973 -4.934 -0.909 1.00 92.44 91 ILE A C 1
ATOM 761 O O . ILE A 1 91 ? -5.938 -4.865 -1.563 1.00 92.44 91 ILE A O 1
ATOM 765 N N . GLU A 1 92 ? -7.433 -6.090 -0.436 1.00 95.38 92 GLU A N 1
ATOM 766 C CA . GLU A 1 92 ? -6.724 -7.359 -0.601 1.00 95.38 92 GLU A CA 1
ATOM 767 C C . GLU A 1 92 ? -6.593 -7.750 -2.078 1.00 95.38 92 GLU A C 1
ATOM 769 O O . GLU A 1 92 ? -5.509 -8.120 -2.534 1.00 95.38 92 GLU A O 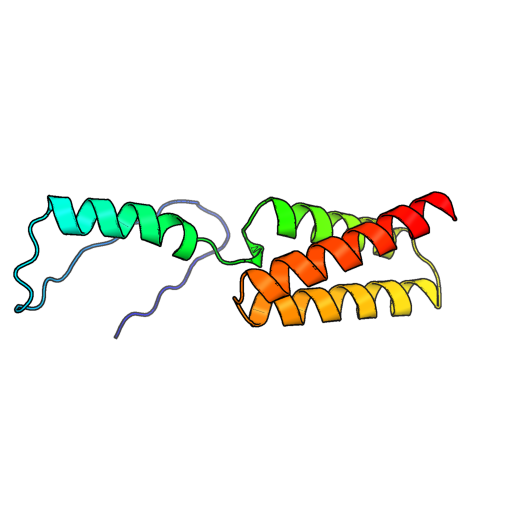1
ATOM 774 N N . LYS A 1 93 ? -7.678 -7.614 -2.850 1.00 96.25 93 LYS A N 1
ATOM 775 C CA . LYS A 1 93 ? -7.673 -7.878 -4.292 1.00 96.25 93 LYS A CA 1
ATOM 776 C C . LYS A 1 93 ? -6.666 -6.986 -5.018 1.00 96.25 93 LYS A C 1
ATOM 778 O O . LYS A 1 93 ? -5.864 -7.476 -5.812 1.00 96.25 93 LYS A O 1
ATOM 783 N N . GLU A 1 94 ? -6.714 -5.688 -4.748 1.00 96.31 94 GLU A N 1
ATOM 784 C CA . GLU A 1 94 ? -5.882 -4.689 -5.417 1.00 96.31 94 GLU A CA 1
ATOM 785 C C . GLU A 1 94 ? -4.416 -4.808 -5.004 1.00 96.31 94 GLU A C 1
ATOM 787 O O . GLU A 1 94 ? -3.535 -4.733 -5.857 1.00 96.31 94 GLU A O 1
ATOM 792 N N . ARG A 1 95 ? -4.148 -5.118 -3.732 1.00 96.38 95 ARG A N 1
ATOM 793 C CA . ARG A 1 95 ? -2.808 -5.438 -3.238 1.00 96.38 95 ARG A CA 1
ATOM 794 C C . ARG A 1 95 ? -2.217 -6.644 -3.957 1.00 96.38 95 ARG A C 1
ATOM 796 O O . ARG A 1 95 ? -1.071 -6.589 -4.388 1.00 96.38 95 ARG A O 1
ATOM 803 N N . ASN A 1 96 ? -2.980 -7.729 -4.093 1.00 96.81 96 ASN A N 1
ATOM 804 C CA . ASN A 1 96 ? -2.514 -8.936 -4.777 1.00 96.81 96 ASN A CA 1
ATOM 805 C C . ASN A 1 96 ? -2.247 -8.672 -6.264 1.00 96.81 96 ASN A C 1
ATOM 807 O O . ASN A 1 96 ? -1.238 -9.138 -6.790 1.00 96.81 96 ASN A O 1
ATOM 811 N N . ARG A 1 97 ? -3.106 -7.886 -6.929 1.00 97.62 97 ARG A N 1
ATOM 812 C CA . ARG A 1 97 ? -2.878 -7.458 -8.316 1.00 97.62 97 ARG A CA 1
ATOM 813 C C . ARG A 1 97 ? -1.597 -6.637 -8.437 1.00 97.62 97 ARG A C 1
ATOM 815 O O . ARG A 1 97 ? -0.772 -6.933 -9.295 1.00 97.62 97 ARG A O 1
ATOM 822 N N . LEU A 1 98 ? -1.437 -5.621 -7.588 1.00 95.38 98 LEU A N 1
ATOM 823 C CA . LEU A 1 98 ? -0.270 -4.748 -7.608 1.00 95.38 98 LEU A CA 1
ATOM 824 C C . LEU A 1 98 ? 1.003 -5.539 -7.314 1.00 95.38 98 LEU A C 1
ATOM 826 O O . LEU A 1 98 ? 1.975 -5.407 -8.039 1.00 95.38 98 LEU A O 1
ATOM 830 N N . LYS A 1 99 ? 0.978 -6.440 -6.330 1.00 96.31 99 LYS A N 1
ATOM 831 C CA . LYS A 1 99 ? 2.097 -7.342 -6.054 1.00 96.31 99 LYS A CA 1
ATOM 832 C C . LYS A 1 99 ? 2.514 -8.125 -7.304 1.00 96.31 99 LYS A C 1
ATOM 834 O O . LYS A 1 99 ? 3.681 -8.088 -7.656 1.00 96.31 99 LYS A O 1
ATOM 839 N N . GLN A 1 100 ? 1.571 -8.770 -7.994 1.00 96.50 100 GLN A N 1
ATOM 840 C CA . GLN A 1 100 ? 1.870 -9.518 -9.224 1.00 96.50 100 GLN A CA 1
ATOM 841 C C . GLN A 1 100 ? 2.417 -8.631 -10.345 1.00 96.50 100 GLN A C 1
ATOM 843 O O . GLN A 1 100 ? 3.238 -9.086 -11.133 1.00 96.50 100 GLN A O 1
ATOM 848 N N . PHE A 1 101 ? 1.939 -7.390 -10.443 1.00 95.19 101 PHE A N 1
ATOM 849 C CA . PHE A 1 101 ? 2.471 -6.418 -11.391 1.00 95.19 101 PHE A CA 1
ATOM 850 C C . PHE A 1 101 ? 3.931 -6.074 -11.069 1.00 95.19 101 PHE A C 1
ATOM 852 O O . PHE A 1 101 ? 4.770 -6.163 -11.956 1.00 95.19 101 PHE A O 1
ATOM 859 N N . LEU A 1 102 ? 4.240 -5.752 -9.807 1.00 92.94 102 LEU A N 1
ATOM 860 C CA . LEU A 1 102 ? 5.601 -5.408 -9.381 1.00 92.94 102 LEU A CA 1
ATOM 861 C C . LEU A 1 102 ? 6.554 -6.601 -9.490 1.00 92.94 102 LEU A C 1
ATOM 863 O O . LEU A 1 102 ? 7.687 -6.416 -9.904 1.00 92.94 102 LEU A O 1
ATOM 867 N N . ASP A 1 103 ? 6.093 -7.811 -9.158 1.00 94.75 103 ASP A N 1
ATOM 868 C CA . ASP A 1 103 ? 6.893 -9.033 -9.294 1.00 94.75 103 ASP A CA 1
ATOM 869 C C . ASP A 1 103 ? 7.303 -9.243 -10.769 1.00 94.75 103 ASP A C 1
ATOM 871 O O . ASP A 1 103 ? 8.470 -9.471 -11.054 1.00 94.75 103 ASP A O 1
ATOM 875 N N . LYS A 1 104 ? 6.373 -9.070 -11.722 1.00 92.25 104 LYS A N 1
ATOM 876 C CA . LYS A 1 104 ? 6.693 -9.151 -13.161 1.00 92.25 104 LYS A CA 1
ATOM 877 C C . LYS A 1 104 ? 7.595 -8.021 -13.640 1.00 92.25 104 LYS A C 1
ATOM 879 O O . LYS A 1 104 ? 8.452 -8.248 -14.479 1.00 92.25 104 LYS A O 1
ATOM 884 N N . TRP A 1 105 ? 7.373 -6.813 -13.133 1.00 89.31 105 TRP A N 1
ATOM 885 C CA . TRP A 1 105 ? 8.186 -5.652 -13.477 1.00 89.31 105 TRP A CA 1
ATOM 886 C C . TRP A 1 105 ? 9.647 -5.857 -13.069 1.00 89.31 105 TRP A C 1
ATOM 888 O O . TRP A 1 105 ? 10.555 -5.570 -13.837 1.00 89.31 105 TRP A O 1
ATOM 898 N N . GLU A 1 106 ? 9.869 -6.376 -11.860 1.00 86.38 106 GLU A N 1
ATOM 899 C CA . GLU A 1 106 ? 11.202 -6.696 -11.341 1.00 86.38 106 GLU A CA 1
ATOM 900 C C . GLU A 1 106 ? 11.876 -7.839 -12.112 1.00 86.38 106 GLU A C 1
ATOM 902 O O . GLU A 1 106 ? 13.093 -7.815 -12.259 1.00 86.38 106 GLU A O 1
ATOM 907 N N . ASP A 1 107 ? 11.109 -8.802 -12.631 1.00 88.00 107 ASP A N 1
ATOM 908 C CA . ASP A 1 107 ? 11.631 -9.881 -13.482 1.00 88.00 107 ASP A CA 1
ATOM 909 C C . ASP A 1 107 ? 12.030 -9.402 -14.899 1.00 88.00 107 ASP A C 1
ATOM 911 O O . ASP A 1 107 ? 12.790 -10.088 -15.586 1.00 88.00 107 ASP A O 1
ATOM 915 N N . GLU A 1 108 ? 11.497 -8.264 -15.364 1.00 75.25 108 GLU A N 1
ATOM 916 C CA . GLU A 1 108 ? 11.746 -7.691 -16.700 1.00 75.25 108 GLU A CA 1
ATOM 917 C C . GLU A 1 108 ? 12.875 -6.634 -16.729 1.00 75.25 108 GLU A C 1
ATOM 919 O O . GLU A 1 108 ? 13.305 -6.247 -17.821 1.00 75.25 108 GLU A O 1
ATOM 924 N N . LEU A 1 109 ? 13.357 -6.187 -15.560 1.00 62.94 109 LEU A N 1
ATOM 925 C CA . LEU A 1 109 ? 14.502 -5.273 -15.375 1.00 62.94 109 LEU A CA 1
ATOM 926 C C . LEU A 1 109 ? 15.857 -5.987 -15.523 1.00 62.94 109 LEU A C 1
ATOM 928 O O . LEU A 1 109 ? 16.763 -5.381 -16.145 1.00 62.94 109 LEU A O 1
#

Secondary structure (DSSP, 8-state):
-------TT-----------S-----HHHHHHHHHHTTGGGS-GGGSHHHHHHHHHHHHHHHH--THHHHHHHHHHHHHHHHHHH--HHHHHHHHHHHHHHHHHHHHH-

Foldseek 3Di:
DDDDDDDDPDDDDDDDDDDDDDDPDPPVNVVVVVVVCVVVPQQLCRDPLNVVLLVLLVVVLVVDDDPVNVVSVVLSVCLVVQSVVVDPVSNVVSSVVSVVVSVVVVVVD